Protein AF-A0ABD3WWJ5-F1 (afdb_monomer_lite)

Sequence (63 aa):
TEVGSVVIRVTASDVDQNPAVTYNFSELGNPDNVFSIDMFSGQIRLAKALDHEKRVHYTLGLE

Foldseek 3Di:
DDFFDFPDADDDDDPPCVPPFFKDFDPPFQPPPQWDADGRGRTITGHDDDDCVVPVDHGGHMD

Secondary structure (DSSP, 8-state):
--TT-EEEE-----SS--SPP---B-TTSSGGG-EEE-TTT-EEEE-S---TTT-S-----B-

pLDDT: mean 92.27, std 5.85, range [73.19, 97.81]

Structure (mmCIF, N/CA/C/O backbone):
data_AF-A0ABD3WWJ5-F1
#
_entry.id   AF-A0ABD3WWJ5-F1
#
loop_
_atom_site.group_PDB
_atom_site.id
_atom_site.type_symbol
_atom_site.label_atom_id
_atom_site.label_alt_id
_atom_site.label_comp_id
_atom_site.label_asym_id
_atom_site.label_entity_id
_atom_site.label_seq_id
_atom_site.pdbx_PDB_ins_code
_atom_site.Cartn_x
_atom_site.Cartn_y
_atom_site.Cartn_z
_atom_site.occupancy
_atom_site.B_iso_or_equiv
_atom_site.auth_seq_id
_atom_site.auth_comp_id
_atom_site.auth_asym_id
_atom_site.auth_atom_id
_atom_site.pdbx_PDB_model_num
ATOM 1 N N . THR A 1 1 ? -10.614 -8.794 8.894 1.00 77.56 1 THR A N 1
ATOM 2 C CA . THR A 1 1 ? -9.278 -9.079 8.331 1.00 77.56 1 THR A CA 1
ATOM 3 C C . THR A 1 1 ? -8.241 -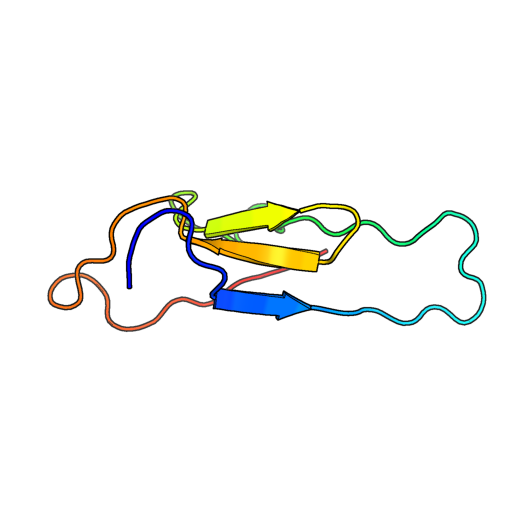8.826 9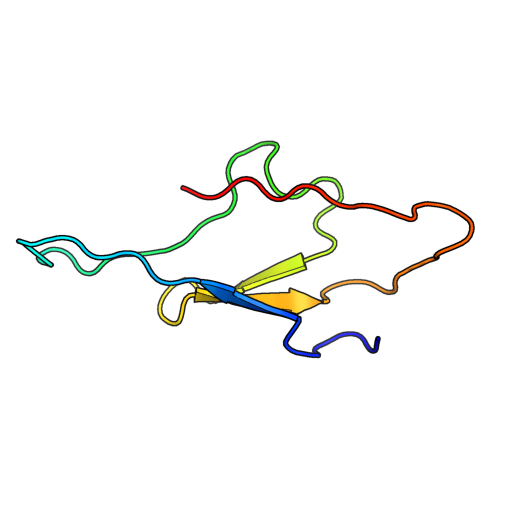.402 1.00 77.56 1 THR A C 1
ATOM 5 O O . THR A 1 1 ? -8.411 -7.870 10.148 1.00 77.56 1 THR A O 1
ATOM 8 N N . GLU A 1 2 ? -7.216 -9.665 9.522 1.00 90.81 2 GLU A N 1
ATOM 9 C CA . GLU A 1 2 ? -6.190 -9.527 10.567 1.00 90.81 2 GLU A CA 1
ATOM 10 C C . GLU A 1 2 ? -4.994 -8.698 10.092 1.00 90.81 2 GLU A C 1
ATOM 12 O O . GLU A 1 2 ? -4.666 -8.677 8.901 1.00 90.81 2 GLU A O 1
ATOM 17 N N . VAL A 1 3 ? -4.328 -8.016 11.026 1.00 95.62 3 VAL A N 1
ATOM 18 C CA . VAL A 1 3 ? -3.082 -7.292 10.742 1.00 95.62 3 VAL A CA 1
ATOM 19 C C . VAL A 1 3 ? -2.028 -8.277 10.224 1.00 95.62 3 VAL A C 1
ATOM 21 O O . VAL A 1 3 ? -1.872 -9.371 10.753 1.00 95.62 3 VAL A O 1
ATOM 24 N N . GLY A 1 4 ? -1.322 -7.894 9.160 1.00 94.19 4 GLY A N 1
ATOM 25 C CA . GLY A 1 4 ? -0.310 -8.697 8.468 1.00 94.19 4 GLY A CA 1
ATOM 26 C C . GLY A 1 4 ? -0.841 -9.531 7.299 1.00 94.19 4 GLY A C 1
ATOM 27 O O . GLY A 1 4 ? -0.049 -9.989 6.466 1.00 94.19 4 GLY A O 1
ATOM 28 N N . SER A 1 5 ? -2.163 -9.696 7.190 1.00 96.38 5 SER A N 1
ATOM 29 C CA . SER A 1 5 ? -2.784 -10.400 6.065 1.00 96.38 5 SER A CA 1
ATOM 30 C C . SER A 1 5 ? -2.535 -9.683 4.735 1.00 96.38 5 SER A C 1
ATOM 32 O O . SER A 1 5 ? -2.496 -8.452 4.669 1.00 96.38 5 SER A O 1
ATOM 34 N N . VAL A 1 6 ? -2.359 -10.465 3.666 1.00 96.50 6 VAL A N 1
ATOM 35 C CA . VAL A 1 6 ? -2.302 -9.936 2.298 1.00 96.50 6 VAL A CA 1
ATOM 36 C C . VAL A 1 6 ? -3.719 -9.592 1.868 1.0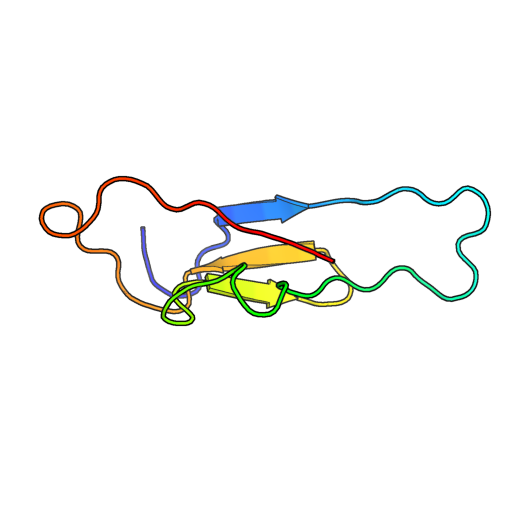0 96.50 6 VAL A C 1
ATOM 38 O O . VAL A 1 6 ? -4.605 -10.443 1.909 1.00 96.50 6 VAL A O 1
ATOM 41 N N . VAL A 1 7 ? -3.913 -8.345 1.454 1.00 95.56 7 VAL A N 1
ATOM 42 C CA . VAL A 1 7 ? -5.200 -7.845 0.967 1.00 95.56 7 VAL A CA 1
ATOM 43 C C . VAL A 1 7 ? -5.272 -8.008 -0.544 1.00 95.56 7 VAL A C 1
ATOM 45 O O . VAL A 1 7 ? -6.254 -8.518 -1.074 1.00 95.56 7 VAL A O 1
ATOM 48 N N . ILE A 1 8 ? -4.214 -7.589 -1.238 1.00 94.88 8 ILE A N 1
ATOM 49 C CA . ILE A 1 8 ? -4.124 -7.642 -2.695 1.00 94.88 8 ILE A CA 1
ATOM 50 C C . ILE A 1 8 ? -2.657 -7.663 -3.125 1.00 94.88 8 ILE A C 1
ATOM 52 O O . ILE A 1 8 ? -1.772 -7.237 -2.385 1.00 94.88 8 ILE A O 1
ATOM 56 N N . ARG A 1 9 ? -2.396 -8.157 -4.333 1.00 95.69 9 ARG A N 1
ATOM 57 C CA . ARG A 1 9 ? -1.114 -7.992 -5.015 1.00 95.69 9 ARG A CA 1
ATOM 58 C C . ARG A 1 9 ? -1.327 -7.153 -6.265 1.00 95.69 9 ARG A C 1
ATOM 60 O O . ARG A 1 9 ? -2.192 -7.487 -7.070 1.00 95.69 9 ARG A O 1
ATOM 67 N N . VAL A 1 10 ? -0.535 -6.100 -6.418 1.00 94.44 10 VAL A N 1
ATOM 68 C CA . VAL A 1 10 ? -0.509 -5.272 -7.623 1.00 94.44 10 VAL A CA 1
ATOM 69 C C . VAL A 1 10 ? 0.641 -5.681 -8.533 1.00 94.44 10 VAL A C 1
ATOM 71 O O . VAL A 1 10 ? 1.646 -6.237 -8.086 1.00 94.44 10 VAL A O 1
ATOM 74 N N . THR A 1 11 ? 0.466 -5.431 -9.825 1.00 91.44 11 THR A N 1
ATOM 75 C CA . THR A 1 11 ? 1.467 -5.693 -10.857 1.00 91.44 11 THR A CA 1
ATOM 76 C C . THR A 1 11 ? 1.468 -4.545 -11.849 1.00 91.44 11 THR A C 1
ATOM 78 O O . THR A 1 11 ? 0.403 -4.130 -12.303 1.00 91.44 11 THR A O 1
ATOM 81 N N . ALA A 1 12 ? 2.652 -4.090 -12.225 1.00 87.88 12 ALA A N 1
ATOM 82 C CA . ALA A 1 12 ? 2.885 -3.167 -13.319 1.00 87.88 12 ALA A CA 1
ATOM 83 C C . ALA A 1 12 ? 3.773 -3.852 -14.367 1.00 87.88 12 ALA A C 1
ATOM 85 O O . ALA A 1 12 ? 4.612 -4.692 -14.038 1.00 87.88 12 ALA A O 1
ATOM 86 N N . SER A 1 13 ? 3.536 -3.529 -15.636 1.00 84.62 13 SER A N 1
ATOM 87 C CA . SER A 1 13 ? 4.255 -4.098 -16.772 1.00 84.62 13 SER A CA 1
ATOM 88 C C . SER A 1 13 ? 4.868 -2.962 -17.570 1.00 84.62 13 SER A C 1
ATOM 90 O O . SER A 1 13 ? 4.146 -2.230 -18.240 1.00 84.62 13 SER A O 1
ATOM 92 N N . ASP A 1 14 ? 6.189 -2.852 -17.507 1.00 80.31 14 ASP A N 1
ATOM 93 C CA . ASP A 1 14 ? 6.977 -2.045 -18.432 1.00 80.31 14 ASP A CA 1
ATOM 94 C C . ASP A 1 14 ? 7.579 -2.976 -19.499 1.00 80.31 14 ASP A C 1
ATOM 96 O O . ASP A 1 14 ? 7.954 -4.110 -19.183 1.00 80.31 14 ASP A O 1
ATOM 100 N N . VAL A 1 15 ? 7.609 -2.536 -20.760 1.00 80.69 15 VAL A N 1
ATOM 101 C CA . VAL A 1 15 ? 8.253 -3.282 -21.859 1.00 80.69 15 VAL A CA 1
ATOM 102 C C . VAL A 1 15 ? 9.769 -3.320 -21.660 1.00 80.69 15 VAL A C 1
ATOM 104 O O . VAL A 1 15 ? 10.399 -4.331 -21.971 1.00 80.69 15 VAL A O 1
ATOM 107 N N . ASP A 1 16 ? 10.326 -2.273 -21.056 1.00 80.38 16 ASP A N 1
ATOM 108 C CA . ASP A 1 16 ? 11.729 -2.127 -20.713 1.00 80.38 16 ASP A CA 1
ATOM 109 C C . ASP A 1 16 ? 11.866 -2.173 -19.183 1.00 80.38 16 ASP A C 1
ATOM 111 O O . ASP A 1 16 ? 11.991 -1.160 -18.503 1.00 80.38 16 ASP A O 1
ATOM 115 N N . GLN A 1 17 ? 11.861 -3.380 -18.604 1.00 73.19 17 GLN A N 1
ATOM 116 C CA . GLN A 1 17 ? 11.930 -3.606 -17.144 1.00 73.19 17 GLN A CA 1
ATOM 117 C C . GLN A 1 17 ? 13.289 -3.253 -16.497 1.00 73.19 17 GLN A C 1
ATOM 119 O O . GLN A 1 17 ? 13.643 -3.801 -15.451 1.00 73.19 17 GLN A O 1
ATOM 124 N N . ASN A 1 18 ? 14.078 -2.384 -17.129 1.00 76.56 18 ASN A N 1
ATOM 125 C CA . ASN A 1 18 ? 15.364 -1.923 -16.630 1.00 76.56 18 ASN A CA 1
ATOM 126 C C . ASN A 1 18 ? 15.344 -0.400 -16.436 1.00 76.56 18 ASN A C 1
ATOM 128 O O . ASN A 1 18 ? 15.370 0.331 -17.428 1.00 76.56 18 ASN A O 1
ATOM 132 N N . PRO A 1 19 ? 15.390 0.091 -15.182 1.00 76.50 19 PRO A N 1
ATOM 133 C CA . PRO A 1 19 ? 15.501 -0.660 -13.923 1.00 76.50 19 PRO A CA 1
ATOM 134 C C . PRO A 1 19 ? 14.215 -1.412 -13.532 1.00 76.50 19 PRO A C 1
ATOM 136 O O . PRO A 1 19 ? 13.138 -1.141 -14.056 1.00 76.50 19 PRO A O 1
ATOM 139 N N . ALA A 1 20 ? 14.341 -2.357 -12.591 1.00 84.00 20 ALA A N 1
ATOM 140 C CA . ALA A 1 20 ? 13.207 -3.129 -12.087 1.00 84.00 20 ALA A CA 1
ATOM 141 C C . ALA A 1 20 ? 12.117 -2.211 -11.513 1.00 84.00 20 ALA A C 1
ATOM 143 O O . ALA A 1 20 ? 12.417 -1.265 -10.783 1.00 84.00 20 ALA A O 1
ATOM 144 N N . VAL A 1 21 ? 10.857 -2.533 -11.810 1.00 90.12 21 VAL A N 1
ATOM 145 C CA . VAL A 1 21 ? 9.702 -1.789 -11.297 1.00 90.12 21 VAL A CA 1
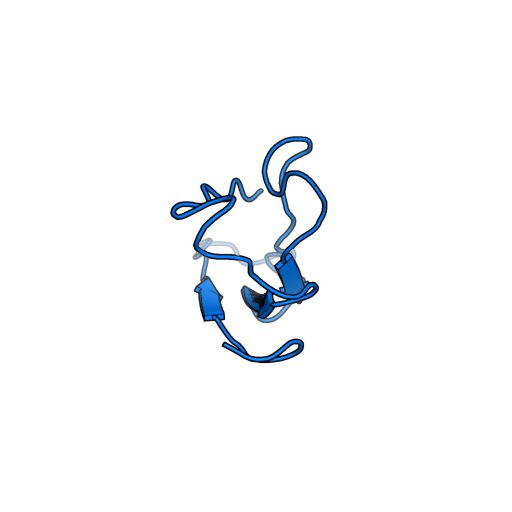ATOM 146 C C . VAL A 1 21 ? 9.636 -1.909 -9.777 1.00 90.12 21 VAL A C 1
ATOM 148 O O . VAL A 1 21 ? 9.666 -3.014 -9.229 1.00 90.12 21 VAL A O 1
ATOM 151 N N . THR A 1 22 ? 9.509 -0.767 -9.111 1.00 93.44 22 THR A N 1
ATOM 152 C CA . THR A 1 22 ? 9.275 -0.672 -7.670 1.00 93.44 22 THR A CA 1
ATOM 153 C C . THR A 1 22 ? 7.912 -0.067 -7.401 1.00 93.44 22 THR A C 1
ATOM 155 O O . THR A 1 22 ? 7.474 0.789 -8.159 1.00 93.44 22 THR A O 1
ATOM 158 N N . TYR A 1 23 ? 7.275 -0.477 -6.308 1.00 95.00 23 TYR A N 1
ATOM 159 C CA . TYR A 1 23 ? 5.966 0.036 -5.914 1.00 95.00 23 TYR A CA 1
ATOM 160 C C . TYR A 1 23 ? 6.067 0.869 -4.645 1.00 95.00 23 TYR A C 1
ATOM 162 O O . TYR A 1 23 ? 6.650 0.417 -3.653 1.00 95.00 23 TYR A O 1
ATOM 170 N N . ASN A 1 24 ? 5.430 2.034 -4.650 1.00 96.38 24 ASN A N 1
ATOM 171 C CA . ASN A 1 24 ? 5.260 2.851 -3.461 1.00 96.38 24 ASN A CA 1
ATOM 172 C C . ASN A 1 24 ? 3.828 3.397 -3.364 1.00 96.38 24 ASN A C 1
ATOM 174 O O . ASN A 1 24 ? 3.084 3.423 -4.342 1.00 96.38 24 ASN A O 1
ATOM 178 N N . PHE A 1 25 ? 3.420 3.819 -2.166 1.00 97.25 25 PHE A N 1
ATOM 179 C CA . PHE A 1 25 ? 2.223 4.646 -2.038 1.00 97.25 25 PHE A CA 1
ATOM 180 C C . PHE A 1 25 ? 2.569 6.089 -2.382 1.00 97.25 25 PHE A C 1
ATOM 182 O O . PHE A 1 25 ? 3.571 6.607 -1.893 1.00 97.25 25 PHE A O 1
ATOM 189 N N . SER A 1 26 ? 1.704 6.755 -3.144 1.00 96.44 26 SER A N 1
ATOM 190 C CA . SER A 1 26 ? 1.831 8.200 -3.328 1.00 96.44 26 SER A CA 1
ATOM 191 C C . SER A 1 26 ? 1.652 8.931 -1.992 1.00 96.44 26 SER A C 1
ATOM 193 O O . SER A 1 26 ? 1.095 8.379 -1.039 1.00 96.44 26 SER A O 1
ATOM 195 N N . GLU A 1 27 ? 2.079 10.194 -1.914 1.00 92.94 27 GLU A N 1
ATOM 196 C CA . GLU A 1 27 ? 2.090 10.980 -0.666 1.00 92.94 27 GLU A CA 1
ATOM 197 C C . GLU A 1 27 ? 0.744 10.965 0.090 1.00 92.94 27 GLU A C 1
ATOM 199 O O . GLU A 1 27 ? 0.707 10.881 1.317 1.00 92.94 27 GLU A O 1
ATOM 204 N N . LEU A 1 28 ? -0.377 10.971 -0.642 1.00 93.25 28 LEU A N 1
ATOM 205 C CA . LEU A 1 28 ? -1.740 10.895 -0.093 1.00 93.25 28 LEU A CA 1
ATOM 206 C C . LEU A 1 28 ? -2.441 9.558 -0.398 1.00 93.25 28 LEU A C 1
ATOM 208 O O . LEU A 1 28 ? -3.639 9.403 -0.159 1.00 93.25 28 LEU A O 1
ATOM 212 N N . GLY A 1 29 ? -1.701 8.592 -0.939 1.00 94.69 29 GLY A N 1
ATOM 213 C CA . GLY A 1 29 ? -2.198 7.317 -1.438 1.00 94.69 29 GLY A CA 1
ATOM 214 C C . GLY A 1 29 ? -2.451 6.261 -0.366 1.00 94.69 29 GLY A C 1
ATOM 215 O O . GLY A 1 29 ? -3.043 5.232 -0.666 1.00 94.69 29 GLY A O 1
ATOM 216 N N . ASN A 1 30 ? -2.040 6.488 0.879 1.00 95.62 30 ASN A N 1
ATOM 217 C CA . ASN A 1 30 ? -2.300 5.580 1.997 1.00 95.62 30 ASN A CA 1
ATOM 218 C C . ASN A 1 30 ? -2.530 6.378 3.287 1.00 95.62 30 ASN A C 1
ATOM 220 O O . ASN A 1 30 ? -1.671 6.401 4.174 1.00 95.62 30 ASN A O 1
ATOM 224 N N . PRO A 1 31 ? -3.676 7.075 3.394 1.00 90.25 31 PRO A N 1
ATOM 225 C CA . PRO A 1 31 ? -3.980 7.880 4.566 1.00 90.25 31 PRO A CA 1
ATOM 226 C C . PRO A 1 31 ? -3.907 7.027 5.836 1.00 90.25 31 PRO A C 1
ATOM 228 O O . PRO A 1 31 ? -4.343 5.874 5.862 1.00 90.25 31 PRO A O 1
ATOM 231 N N . ASP A 1 32 ? -3.323 7.606 6.882 1.00 91.19 32 ASP A N 1
ATOM 232 C CA . ASP A 1 32 ? -3.087 6.976 8.184 1.00 91.19 32 ASP A CA 1
ATOM 233 C C . ASP A 1 32 ? -2.167 5.743 8.160 1.00 91.19 32 ASP A C 1
ATOM 235 O O . ASP A 1 32 ? -2.019 5.084 9.194 1.00 91.19 32 ASP A O 1
ATOM 239 N N . ASN A 1 33 ? -1.516 5.429 7.033 1.00 94.69 33 ASN A N 1
ATOM 240 C CA . ASN A 1 33 ? -0.635 4.269 6.870 1.00 94.69 33 ASN A CA 1
ATOM 241 C C . ASN A 1 33 ? -1.293 2.959 7.345 1.00 94.69 33 ASN A C 1
ATOM 243 O O . ASN A 1 33 ? -0.711 2.185 8.111 1.00 94.69 33 ASN A O 1
ATOM 247 N N . VAL A 1 34 ? -2.557 2.751 6.962 1.00 95.94 34 VAL A N 1
ATOM 248 C CA . VAL A 1 34 ? -3.344 1.563 7.346 1.00 95.94 34 VAL A CA 1
ATOM 249 C C . VAL A 1 34 ? -2.865 0.316 6.608 1.00 95.94 34 VAL A C 1
ATOM 251 O O . VAL A 1 34 ? -2.994 -0.794 7.127 1.00 95.94 34 VAL A O 1
ATOM 254 N N . PHE A 1 35 ? -2.266 0.497 5.434 1.00 97.19 35 PHE A N 1
ATOM 255 C CA . PHE A 1 35 ? -1.705 -0.572 4.619 1.00 97.19 35 PHE A CA 1
ATOM 256 C C . PHE A 1 35 ? -0.183 -0.452 4.520 1.00 97.19 35 PHE A C 1
ATOM 258 O O . PHE A 1 35 ? 0.386 0.612 4.748 1.00 97.19 35 PHE A O 1
ATOM 265 N N . SER A 1 36 ? 0.486 -1.542 4.171 1.00 97.31 36 SER A N 1
ATOM 266 C CA . SER A 1 36 ? 1.890 -1.549 3.757 1.00 97.31 36 SER A CA 1
ATOM 267 C C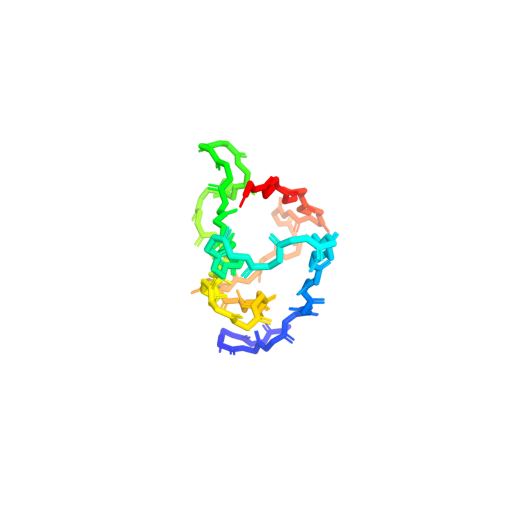 . SER A 1 36 ? 2.006 -2.188 2.381 1.00 97.31 36 SER A C 1
ATOM 269 O O . SER A 1 36 ? 1.166 -3.012 2.023 1.00 97.31 36 SER A O 1
ATOM 271 N N . ILE A 1 37 ? 3.023 -1.806 1.609 1.00 97.75 37 ILE A N 1
ATOM 272 C CA . ILE A 1 37 ? 3.323 -2.411 0.312 1.00 97.75 37 ILE A CA 1
ATOM 273 C C . ILE A 1 37 ? 4.760 -2.923 0.300 1.00 97.75 37 ILE A C 1
ATOM 275 O O . ILE A 1 37 ? 5.678 -2.240 0.748 1.00 97.75 37 ILE A O 1
ATOM 279 N N . ASP A 1 38 ? 4.946 -4.146 -0.183 1.00 96.88 38 ASP A N 1
ATOM 280 C CA . ASP A 1 38 ? 6.270 -4.672 -0.488 1.00 96.88 38 ASP A CA 1
ATOM 281 C C . ASP A 1 38 ? 6.728 -4.140 -1.852 1.00 96.88 38 ASP A C 1
ATOM 283 O O . ASP A 1 38 ? 6.105 -4.418 -2.881 1.00 96.88 38 ASP A O 1
ATOM 287 N N . MET A 1 39 ? 7.822 -3.376 -1.843 1.00 95.44 39 MET A N 1
ATOM 288 C CA . MET A 1 39 ? 8.273 -2.595 -2.997 1.00 95.44 39 MET A CA 1
ATOM 289 C C . MET A 1 39 ? 8.681 -3.434 -4.213 1.00 95.44 39 MET A C 1
ATOM 291 O O . MET A 1 39 ? 8.752 -2.884 -5.305 1.00 95.44 39 MET A O 1
ATOM 295 N N . PHE A 1 40 ? 8.943 -4.737 -4.056 1.00 93.44 40 PHE A N 1
ATOM 296 C CA . PHE A 1 40 ? 9.401 -5.608 -5.147 1.00 93.44 40 PHE A CA 1
ATOM 297 C C . PHE A 1 40 ? 8.307 -6.558 -5.643 1.00 93.44 40 PHE A C 1
ATOM 299 O O . PHE A 1 40 ? 8.220 -6.864 -6.830 1.00 93.44 40 PHE A O 1
ATOM 306 N N . SER A 1 41 ? 7.459 -7.051 -4.742 1.00 94.38 41 SER A N 1
ATOM 307 C CA . SER A 1 41 ? 6.411 -8.021 -5.069 1.00 94.38 41 SER A CA 1
ATOM 308 C C . SER A 1 41 ? 5.055 -7.385 -5.366 1.00 94.38 41 SER A C 1
ATOM 310 O O . SER A 1 41 ? 4.195 -8.076 -5.926 1.00 94.38 41 SER A O 1
ATOM 312 N N . GLY A 1 42 ? 4.850 -6.124 -4.967 1.00 95.56 42 GLY A N 1
ATOM 313 C CA . GLY A 1 42 ? 3.570 -5.424 -5.058 1.00 95.56 42 GLY A CA 1
ATOM 314 C C . GLY A 1 42 ? 2.515 -5.962 -4.084 1.00 95.56 42 GLY A C 1
ATOM 315 O O . GLY A 1 42 ? 1.322 -5.734 -4.275 1.00 95.56 42 GLY A O 1
ATOM 316 N N . GLN A 1 43 ? 2.901 -6.735 -3.062 1.00 97.81 43 GLN A N 1
ATOM 317 C CA . GLN A 1 43 ? 1.948 -7.224 -2.064 1.00 97.81 43 GLN A CA 1
ATOM 318 C C . GLN A 1 43 ? 1.544 -6.100 -1.116 1.00 97.81 43 GLN A C 1
ATOM 320 O O . GLN A 1 43 ? 2.377 -5.588 -0.372 1.00 97.81 43 GLN A O 1
ATOM 325 N N . ILE A 1 44 ? 0.252 -5.784 -1.096 1.00 97.56 44 ILE A N 1
ATOM 326 C CA . ILE A 1 44 ? -0.348 -4.876 -0.128 1.00 97.56 44 ILE A CA 1
ATOM 327 C C . ILE A 1 44 ? -0.889 -5.691 1.043 1.00 97.56 44 ILE A C 1
ATOM 329 O O . ILE A 1 44 ? -1.697 -6.612 0.873 1.00 97.56 44 ILE A O 1
ATOM 333 N N . ARG A 1 45 ? -0.444 -5.340 2.246 1.00 97.50 45 ARG A N 1
ATOM 334 C CA . ARG A 1 45 ? -0.831 -5.984 3.501 1.00 97.50 45 ARG A CA 1
ATOM 335 C C . ARG A 1 45 ? -1.529 -5.008 4.421 1.00 97.50 45 ARG A C 1
ATOM 337 O O . ARG A 1 45 ? -1.304 -3.801 4.367 1.00 97.50 45 ARG A O 1
ATOM 344 N N . LEU A 1 46 ? -2.364 -5.550 5.297 1.00 97.19 46 LEU A N 1
ATOM 345 C CA . LEU A 1 46 ? -2.972 -4.757 6.348 1.00 97.19 46 LEU A CA 1
ATOM 346 C C . LEU A 1 46 ? -1.929 -4.448 7.432 1.00 97.19 46 LEU A C 1
ATOM 348 O O . LEU A 1 46 ? -1.417 -5.365 8.066 1.00 97.19 46 LEU A O 1
ATOM 352 N N . ALA A 1 47 ? -1.620 -3.175 7.661 1.00 96.88 47 ALA A N 1
ATOM 353 C CA . ALA A 1 47 ? -0.647 -2.746 8.668 1.00 96.88 47 ALA A CA 1
ATOM 354 C C . ALA A 1 47 ? -1.304 -2.375 10.009 1.00 96.88 47 ALA A C 1
ATOM 356 O O . ALA A 1 47 ? -0.658 -2.445 11.054 1.00 96.88 47 ALA A O 1
ATOM 357 N N . LYS A 1 48 ? -2.590 -2.000 9.996 1.00 95.31 48 LYS A N 1
ATOM 358 C CA . LYS A 1 48 ? -3.360 -1.604 11.187 1.00 95.31 48 LYS A CA 1
ATOM 359 C C . LYS A 1 48 ? -4.733 -2.264 11.212 1.00 95.31 48 LYS A C 1
ATOM 361 O O . LYS A 1 48 ? -5.270 -2.617 10.171 1.00 95.31 48 LYS A O 1
ATOM 366 N N . ALA A 1 49 ? -5.312 -2.428 12.399 1.00 93.94 49 ALA A N 1
ATOM 367 C CA . ALA A 1 49 ? -6.651 -2.994 12.528 1.00 93.94 49 ALA A CA 1
ATOM 368 C C . ALA A 1 49 ? -7.695 -2.111 11.823 1.00 93.94 49 ALA A C 1
ATOM 370 O O . ALA A 1 49 ? -7.645 -0.884 11.918 1.00 93.94 49 ALA A O 1
ATOM 371 N N . LEU A 1 50 ? -8.635 -2.752 11.127 1.00 92.81 50 LEU A N 1
ATOM 372 C CA . LEU A 1 50 ? -9.763 -2.080 10.486 1.00 92.81 50 LEU A CA 1
ATOM 373 C C . LEU A 1 50 ? -10.932 -1.983 11.463 1.00 92.81 50 LEU A C 1
ATOM 375 O O . LEU A 1 50 ? -11.205 -2.925 12.204 1.00 92.81 50 LEU A O 1
ATOM 379 N N . ASP A 1 51 ? -11.630 -0.857 11.410 1.00 92.06 51 ASP A N 1
ATOM 380 C CA . ASP A 1 51 ? -12.844 -0.586 12.173 1.00 92.06 51 ASP A CA 1
ATOM 381 C C . ASP A 1 51 ? -13.932 -0.203 11.166 1.00 92.06 51 ASP A C 1
ATOM 383 O O . ASP A 1 51 ? -13.878 0.864 10.545 1.00 92.06 51 ASP A O 1
ATOM 387 N N . HIS A 1 52 ? -14.863 -1.131 10.938 1.00 90.56 52 HIS A N 1
ATOM 388 C CA . HIS A 1 52 ? -15.865 -1.009 9.884 1.00 90.56 52 HIS A CA 1
ATOM 389 C C . HIS A 1 52 ? -16.907 0.065 10.221 1.00 90.56 52 HIS A C 1
ATOM 391 O O . HIS A 1 52 ? -17.433 0.719 9.324 1.00 90.56 52 HIS A O 1
ATOM 397 N N . GLU A 1 53 ? -17.170 0.297 11.505 1.00 94.50 53 GLU A N 1
ATOM 398 C CA . GLU A 1 53 ? -18.056 1.347 11.995 1.00 94.50 53 GLU A CA 1
ATOM 399 C C . GLU A 1 53 ? -17.462 2.742 11.761 1.00 94.50 53 GLU A C 1
ATOM 401 O O . GLU A 1 53 ? -18.201 3.691 11.494 1.00 94.50 53 GLU A O 1
ATOM 406 N N . LYS A 1 54 ? -16.131 2.879 11.819 1.00 91.62 54 LYS A N 1
ATOM 407 C CA . LYS A 1 54 ? -15.442 4.146 11.521 1.00 91.62 54 LYS A CA 1
ATOM 408 C C . LYS A 1 54 ? -15.261 4.400 10.032 1.00 91.62 54 LYS A C 1
ATOM 410 O O . LYS A 1 54 ? -15.417 5.536 9.585 1.00 91.62 54 LYS A O 1
ATOM 415 N N . ARG A 1 55 ? -14.857 3.384 9.264 1.00 92.31 55 ARG A N 1
ATOM 416 C CA . ARG A 1 55 ? -14.547 3.546 7.840 1.00 92.31 55 ARG A CA 1
ATOM 417 C C . ARG A 1 55 ? -14.774 2.256 7.070 1.00 92.31 55 ARG A C 1
ATOM 419 O O . ARG A 1 55 ? -14.091 1.256 7.256 1.00 92.31 55 ARG A O 1
ATOM 426 N N . VAL A 1 56 ? -15.687 2.345 6.113 1.00 93.44 56 VAL A N 1
ATOM 427 C CA . VAL A 1 56 ? -16.106 1.215 5.275 1.00 93.44 56 VAL A CA 1
ATOM 428 C C . VAL A 1 56 ? -15.319 1.091 3.967 1.00 93.44 56 VAL A C 1
ATOM 430 O O . VAL A 1 56 ? -15.283 0.017 3.378 1.00 93.44 56 VAL A O 1
ATOM 433 N N . HIS A 1 57 ? -14.670 2.169 3.507 1.00 92.38 57 HIS A N 1
ATOM 434 C CA . HIS A 1 57 ? -13.963 2.200 2.224 1.00 92.38 57 HIS A CA 1
ATOM 435 C C . HIS A 1 57 ? -12.607 2.901 2.325 1.00 92.38 57 HIS A C 1
ATOM 437 O O . HIS A 1 57 ? -12.470 3.955 2.955 1.00 92.38 57 HIS A O 1
ATOM 443 N N . TYR A 1 58 ? -11.622 2.335 1.631 1.00 93.00 58 TYR A N 1
ATOM 444 C CA . TYR A 1 58 ? -10.283 2.888 1.474 1.00 93.00 58 TYR A CA 1
ATOM 445 C C . TYR A 1 58 ? -9.961 3.013 -0.013 1.00 93.00 58 TYR A C 1
ATOM 447 O O . TYR A 1 58 ? -10.249 2.109 -0.794 1.00 93.00 58 TYR A O 1
ATOM 455 N N . THR A 1 59 ? -9.350 4.133 -0.386 1.00 94.50 59 THR A N 1
ATOM 456 C CA . THR A 1 59 ? -8.814 4.366 -1.728 1.00 94.50 59 THR A CA 1
ATOM 457 C C . THR A 1 59 ? -7.308 4.438 -1.594 1.00 94.50 59 THR A C 1
ATOM 459 O O . THR A 1 59 ? -6.818 5.203 -0.763 1.00 94.50 59 THR A O 1
ATOM 462 N N . LEU A 1 60 ? -6.605 3.623 -2.379 1.00 95.62 60 LEU A N 1
ATOM 463 C CA . LEU A 1 60 ? -5.150 3.575 -2.378 1.00 95.62 60 LEU A CA 1
ATOM 464 C C . LEU A 1 60 ? -4.600 4.188 -3.664 1.00 95.62 60 LEU A C 1
ATOM 466 O O . LEU A 1 60 ? -5.070 3.862 -4.752 1.00 95.62 60 LEU A O 1
ATOM 470 N N . GLY A 1 61 ? -3.622 5.075 -3.516 1.00 95.75 61 GLY A N 1
ATOM 471 C CA . GLY A 1 61 ? -2.858 5.676 -4.607 1.00 95.75 61 GLY A CA 1
ATOM 472 C C . GLY A 1 61 ? -1.444 5.109 -4.621 1.00 95.75 61 GLY A C 1
ATOM 473 O O . GLY A 1 61 ? -0.790 5.069 -3.580 1.00 95.75 61 GLY A O 1
ATOM 474 N N . LEU A 1 62 ? -0.992 4.651 -5.783 1.00 94.38 62 LEU A N 1
ATOM 475 C CA . LEU A 1 62 ? 0.314 4.024 -5.976 1.00 94.38 62 LEU A CA 1
ATOM 476 C C . LEU A 1 62 ? 1.115 4.795 -7.026 1.00 94.38 62 LEU A C 1
ATOM 478 O O . LEU A 1 62 ? 0.516 5.405 -7.915 1.00 94.38 62 LEU A O 1
ATOM 482 N N . GLU A 1 63 ? 2.436 4.720 -6.916 1.00 91.25 63 GLU A N 1
ATOM 483 C CA . GLU A 1 63 ? 3.426 5.244 -7.865 1.00 91.25 63 GLU A CA 1
ATOM 484 C C . GLU A 1 63 ? 4.558 4.238 -8.106 1.00 91.25 63 GLU A C 1
ATOM 486 O O . GLU A 1 63 ? 4.816 3.398 -7.202 1.00 91.25 63 GLU A O 1
#

Organism: Sinanodonta woodiana 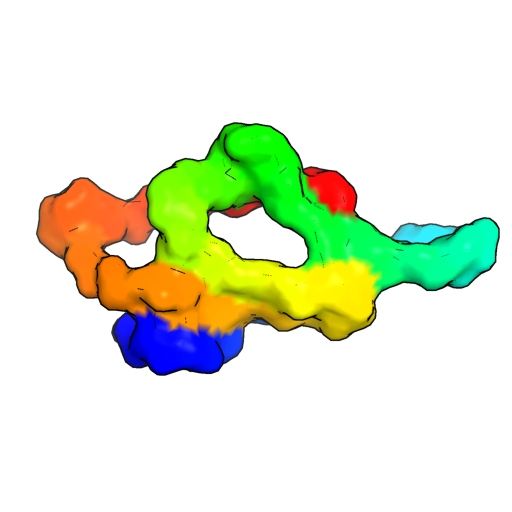(NCBI:txid1069815)

Radius of gyration: 13.01 Å; chains: 1; bounding box: 34×21×34 Å

InterPro domains:
  IPR002126 Cadherin-like [PF00028] (3-60)
  IPR002126 Cadherin-like [PS50268] (4-60)
  IPR015919 Cadherin-like superfamily [SSF49313] (2-62)
  IPR039808 Cadherin [PTHR24027] (2-60)